Protein AF-A0A8T6IJP9-F1 (afdb_monomer_lite)

Foldseek 3Di:
DDDDDDCVPPDPDDPDDDPPPDDDDDDDDDPVLLVVLVVVQVVVVHDDSVVVVVVVVVVVVVVPQDPVNVVVVVVCVVVVVVVVVVVVVVPDDPPPPPDDD

Structure (mmCIF, N/CA/C/O backbone):
data_AF-A0A8T6IJP9-F1
#
_entry.id   AF-A0A8T6IJP9-F1
#
loop_
_atom_site.group_PDB
_atom_site.id
_atom_site.type_symbol
_atom_site.label_atom_id
_atom_site.label_alt_id
_atom_site.label_comp_id
_atom_site.label_asym_id
_atom_site.label_entity_id
_atom_site.label_seq_id
_atom_site.pdbx_PDB_ins_code
_atom_site.Cartn_x
_atom_site.Cartn_y
_atom_site.Cartn_z
_atom_site.occupancy
_atom_site.B_iso_or_equiv
_atom_site.auth_seq_id
_atom_site.auth_comp_id
_atom_site.auth_asym_id
_atom_site.auth_atom_id
_atom_site.pdbx_PDB_model_num
ATOM 1 N N . MET A 1 1 ? 38.246 6.616 -22.377 1.00 46.34 1 MET A N 1
ATOM 2 C CA . MET A 1 1 ? 37.574 6.134 -21.148 1.00 46.34 1 MET A CA 1
ATOM 3 C C . MET A 1 1 ? 38.531 5.176 -20.449 1.00 46.34 1 MET A C 1
ATOM 5 O O . MET A 1 1 ? 39.086 4.333 -21.138 1.00 46.34 1 MET A O 1
ATOM 9 N N . LYS A 1 2 ? 38.835 5.368 -19.156 1.00 45.66 2 LYS A N 1
ATOM 10 C CA . LYS A 1 2 ? 39.794 4.517 -18.420 1.00 45.66 2 LYS A CA 1
ATOM 11 C C . LYS A 1 2 ? 39.118 3.219 -17.966 1.00 45.66 2 LYS A C 1
ATOM 13 O O . LYS A 1 2 ? 37.948 3.252 -17.602 1.00 45.66 2 LYS A O 1
ATOM 18 N N . ALA A 1 3 ? 39.864 2.118 -18.037 1.00 55.53 3 ALA A N 1
ATOM 19 C CA . ALA A 1 3 ? 39.326 0.762 -18.047 1.00 55.53 3 ALA A CA 1
ATOM 20 C C . ALA A 1 3 ? 39.033 0.153 -16.669 1.00 55.53 3 ALA A C 1
ATOM 22 O O . ALA A 1 3 ? 38.272 -0.801 -16.621 1.00 55.53 3 ALA A O 1
ATOM 23 N N . GLU A 1 4 ? 39.565 0.660 -15.554 1.00 51.53 4 GLU A N 1
ATOM 24 C CA . GLU A 1 4 ? 39.399 -0.028 -14.265 1.00 51.53 4 GLU A CA 1
ATOM 25 C C . GLU A 1 4 ? 39.313 0.973 -13.106 1.00 51.53 4 GLU A C 1
ATOM 27 O O . GLU A 1 4 ? 40.139 1.880 -12.983 1.00 51.53 4 GLU A O 1
ATOM 32 N N . TYR A 1 5 ? 38.272 0.828 -12.280 1.00 56.53 5 TYR A N 1
ATOM 33 C CA . TYR A 1 5 ? 38.074 1.570 -11.035 1.00 56.53 5 TYR A CA 1
ATOM 34 C C . TYR A 1 5 ? 38.301 0.599 -9.871 1.00 56.53 5 TYR A C 1
ATOM 36 O O . TYR A 1 5 ? 37.629 -0.429 -9.785 1.00 56.53 5 TYR A O 1
ATOM 44 N N . ASP A 1 6 ? 39.249 0.916 -8.990 1.00 51.97 6 ASP A N 1
ATOM 45 C CA . ASP A 1 6 ? 39.527 0.127 -7.790 1.00 51.97 6 ASP A CA 1
ATOM 46 C C . ASP A 1 6 ? 38.458 0.403 -6.718 1.00 51.97 6 ASP A C 1
ATOM 48 O O . ASP A 1 6 ? 38.369 1.499 -6.159 1.00 51.97 6 ASP A O 1
ATOM 52 N N . PHE A 1 7 ? 37.627 -0.605 -6.447 1.00 56.91 7 PHE A N 1
ATOM 53 C CA . PHE A 1 7 ? 36.559 -0.570 -5.445 1.00 56.91 7 PHE A CA 1
ATOM 54 C C . PHE A 1 7 ? 36.967 -1.194 -4.099 1.00 56.91 7 PHE A C 1
ATOM 56 O O . PHE A 1 7 ? 36.100 -1.444 -3.260 1.00 56.91 7 PHE A O 1
ATOM 63 N N . SER A 1 8 ? 38.263 -1.417 -3.853 1.00 60.12 8 SER A N 1
ATOM 64 C CA . SER A 1 8 ? 38.785 -2.062 -2.635 1.00 60.12 8 SER A CA 1
ATOM 65 C C . SER A 1 8 ? 38.397 -1.370 -1.317 1.00 60.12 8 SER A C 1
ATOM 67 O O . SER A 1 8 ? 38.447 -1.997 -0.260 1.00 60.12 8 SER A O 1
ATOM 69 N N . LYS A 1 9 ? 37.960 -0.102 -1.361 1.00 54.78 9 LYS A N 1
ATOM 70 C CA . LYS A 1 9 ? 37.529 0.693 -0.192 1.00 54.78 9 LYS A CA 1
ATOM 71 C C . LYS A 1 9 ? 36.066 1.155 -0.233 1.00 54.78 9 LYS A C 1
ATOM 73 O O . LYS A 1 9 ? 35.674 2.026 0.542 1.00 54.78 9 LYS A O 1
ATOM 78 N N . ALA A 1 10 ? 35.246 0.614 -1.134 1.00 48.69 10 ALA A N 1
ATOM 79 C CA . ALA A 1 10 ? 33.846 1.015 -1.243 1.00 48.69 10 ALA A CA 1
ATOM 80 C C . ALA A 1 10 ? 32.982 0.339 -0.158 1.00 48.69 10 ALA A C 1
ATOM 82 O O . ALA A 1 10 ? 32.630 -0.837 -0.258 1.00 48.69 10 ALA A O 1
ATOM 83 N N . THR A 1 11 ? 32.590 1.092 0.871 1.00 54.00 11 THR A N 1
ATOM 84 C CA . THR A 1 11 ? 31.614 0.638 1.874 1.00 54.00 11 THR A CA 1
ATOM 85 C C . THR A 1 11 ? 30.224 0.533 1.242 1.00 54.00 11 THR A C 1
ATOM 87 O O . THR A 1 11 ? 29.595 1.541 0.921 1.00 54.00 11 THR A O 1
ATOM 90 N N . ARG A 1 12 ? 29.708 -0.693 1.081 1.00 48.88 12 ARG A N 1
ATOM 91 C CA . ARG A 1 12 ? 28.324 -0.959 0.648 1.00 48.88 12 ARG A CA 1
ATOM 92 C C . ARG A 1 12 ? 27.340 -0.673 1.790 1.00 48.88 12 ARG A C 1
ATOM 94 O O . ARG A 1 12 ? 26.841 -1.587 2.436 1.00 48.88 12 ARG A O 1
ATOM 101 N N . GLY A 1 13 ? 27.075 0.606 2.046 1.00 58.75 13 GLY A N 1
ATOM 102 C CA . GLY A 1 13 ? 26.013 1.072 2.941 1.00 58.75 13 GLY A CA 1
ATOM 103 C C . GLY A 1 13 ? 24.801 1.598 2.155 1.00 58.75 13 GLY A C 1
ATOM 104 O O . GLY A 1 13 ? 24.982 2.134 1.061 1.00 58.75 13 GLY A O 1
ATOM 105 N N . PRO A 1 14 ? 23.558 1.475 2.661 1.00 49.03 14 PRO A N 1
ATOM 106 C CA . PRO A 1 14 ? 22.395 2.099 2.033 1.00 49.03 14 PRO A CA 1
ATOM 107 C C . PRO A 1 14 ? 22.558 3.627 2.044 1.00 49.03 14 PRO A C 1
ATOM 109 O O . PRO A 1 14 ? 22.575 4.241 3.105 1.00 49.03 14 PRO A O 1
ATOM 112 N N . ILE A 1 15 ? 2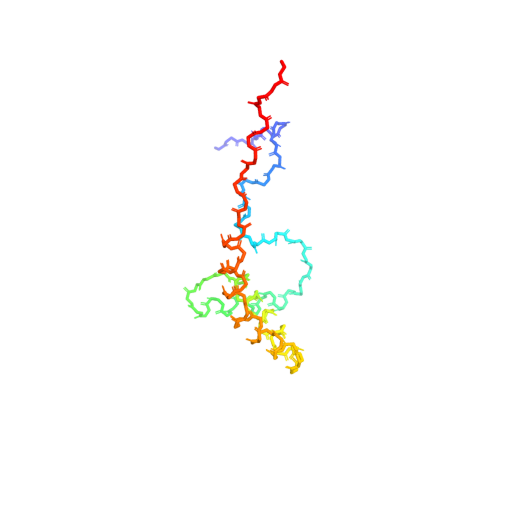2.666 4.241 0.864 1.00 54.69 15 ILE A N 1
ATOM 113 C CA . ILE A 1 15 ? 22.907 5.689 0.703 1.00 54.69 15 ILE A CA 1
ATOM 114 C C . ILE A 1 15 ? 21.651 6.521 1.052 1.00 54.69 15 ILE A C 1
ATOM 116 O O . ILE A 1 15 ? 21.728 7.728 1.253 1.00 54.69 15 ILE A O 1
ATOM 120 N N . LEU A 1 16 ? 20.483 5.887 1.192 1.00 52.91 16 LEU A N 1
ATOM 121 C CA . LEU A 1 16 ? 19.215 6.558 1.477 1.00 52.91 16 LEU A CA 1
ATOM 122 C C . LEU A 1 16 ? 18.591 5.989 2.750 1.00 52.91 16 LEU A C 1
ATOM 124 O O . LEU A 1 16 ? 18.222 4.814 2.807 1.00 52.91 16 LEU A O 1
ATOM 128 N N . ARG A 1 17 ? 18.457 6.844 3.771 1.00 54.78 17 ARG A N 1
ATOM 129 C CA . ARG A 1 17 ? 17.604 6.575 4.932 1.00 54.78 17 ARG A 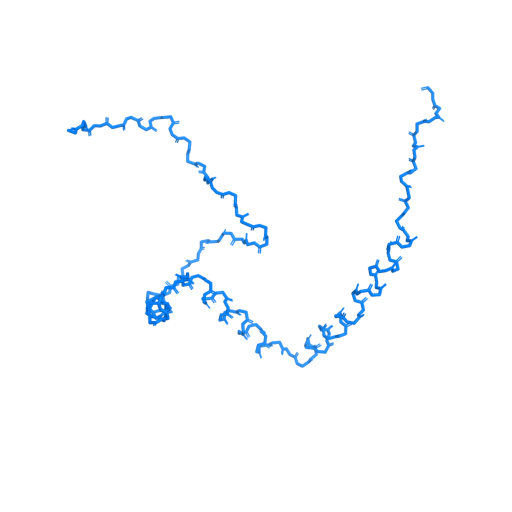CA 1
ATOM 130 C C . ARG A 1 17 ? 16.182 6.364 4.418 1.00 54.78 17 ARG A C 1
ATOM 132 O O . ARG A 1 17 ? 15.662 7.205 3.685 1.00 54.78 17 ARG A O 1
ATOM 139 N N . THR A 1 18 ? 15.567 5.237 4.764 1.00 57.72 18 THR A N 1
ATOM 140 C CA . THR A 1 18 ? 14.174 4.980 4.396 1.00 57.72 18 THR A CA 1
ATOM 141 C C . THR A 1 18 ? 13.291 6.086 4.993 1.00 57.72 18 THR A C 1
ATOM 143 O O . THR A 1 18 ? 13.496 6.436 6.158 1.00 57.72 18 THR A O 1
ATOM 146 N N . PRO A 1 19 ? 12.335 6.660 4.237 1.00 61.06 19 PRO A N 1
ATOM 147 C CA . PRO A 1 19 ? 11.392 7.633 4.781 1.00 61.06 19 PRO A CA 1
ATOM 148 C C . PRO A 1 19 ? 10.692 7.064 6.020 1.00 61.06 19 PRO A C 1
ATOM 150 O O . PRO A 1 19 ? 10.369 5.872 6.040 1.00 61.06 19 PRO A O 1
ATOM 153 N N . ALA A 1 20 ? 10.450 7.899 7.033 1.00 59.31 20 ALA A N 1
ATOM 154 C CA . ALA A 1 20 ? 9.770 7.482 8.257 1.00 59.31 20 ALA A CA 1
ATOM 155 C C . ALA A 1 20 ? 8.462 6.729 7.929 1.00 59.31 20 ALA A C 1
ATOM 157 O O . ALA A 1 20 ? 7.676 7.170 7.091 1.00 59.31 20 ALA A O 1
ATOM 158 N N . GLY A 1 21 ? 8.258 5.563 8.551 1.00 68.00 21 GLY A N 1
ATOM 159 C CA . GLY A 1 21 ? 7.063 4.730 8.357 1.00 68.00 21 GLY A CA 1
ATOM 160 C C . GLY A 1 21 ? 7.087 3.775 7.154 1.00 68.00 21 GLY A C 1
ATOM 161 O O . GLY A 1 21 ? 6.104 3.073 6.932 1.00 68.00 21 GLY A O 1
ATOM 162 N N . LYS A 1 22 ? 8.180 3.704 6.382 1.00 72.50 22 LYS A N 1
ATOM 163 C CA . LYS A 1 22 ? 8.369 2.682 5.339 1.00 72.50 22 LYS A CA 1
ATOM 164 C C . LYS A 1 22 ? 9.489 1.728 5.745 1.00 72.50 22 LYS A C 1
ATOM 166 O O . LYS A 1 22 ? 10.578 2.163 6.104 1.00 72.50 22 LYS A O 1
ATOM 171 N N . THR A 1 23 ? 9.242 0.426 5.645 1.00 77.12 23 THR A N 1
ATOM 172 C CA . THR A 1 23 ? 10.257 -0.605 5.898 1.00 77.12 23 THR A CA 1
ATOM 173 C C . THR A 1 23 ? 10.729 -1.169 4.566 1.00 77.12 23 THR A C 1
ATOM 175 O O . THR A 1 23 ? 9.922 -1.641 3.767 1.00 77.12 23 THR A O 1
ATOM 178 N N . ARG A 1 24 ? 12.040 -1.117 4.302 1.00 79.44 24 ARG A N 1
ATOM 179 C CA . ARG A 1 24 ? 12.620 -1.769 3.122 1.00 79.44 24 ARG A CA 1
ATOM 180 C C . ARG A 1 24 ? 12.724 -3.265 3.398 1.00 79.44 24 ARG A C 1
ATOM 182 O O . ARG A 1 24 ? 13.482 -3.665 4.275 1.00 79.44 24 ARG A O 1
ATOM 189 N N . ILE A 1 25 ? 11.996 -4.061 2.627 1.00 79.44 25 ILE A N 1
ATOM 190 C CA . ILE A 1 25 ? 11.999 -5.523 2.707 1.00 79.44 25 ILE A CA 1
ATOM 191 C C . ILE A 1 25 ? 12.439 -6.122 1.372 1.00 79.44 25 ILE A C 1
ATOM 193 O O . ILE A 1 25 ? 12.247 -5.511 0.320 1.00 79.44 25 ILE A O 1
ATOM 197 N N . THR A 1 26 ? 13.015 -7.320 1.419 1.00 83.19 26 THR A N 1
ATOM 198 C CA . THR A 1 26 ? 13.287 -8.131 0.228 1.00 83.19 26 THR A CA 1
ATOM 199 C C . THR A 1 26 ? 12.228 -9.221 0.165 1.00 83.19 26 THR A C 1
ATOM 201 O O . THR A 1 26 ? 12.207 -10.102 1.019 1.00 83.19 26 THR A O 1
ATOM 204 N N . ILE A 1 27 ? 11.343 -9.147 -0.826 1.00 85.25 27 ILE A N 1
ATOM 205 C CA . ILE A 1 27 ? 10.272 -10.122 -1.063 1.00 85.25 27 ILE A CA 1
ATOM 206 C C . ILE A 1 27 ? 10.370 -10.638 -2.496 1.00 85.25 27 ILE A C 1
ATOM 208 O O . ILE A 1 27 ? 10.781 -9.897 -3.390 1.00 85.25 27 ILE A O 1
ATOM 212 N N . ARG A 1 28 ? 10.017 -11.907 -2.714 1.00 86.81 28 ARG A N 1
ATOM 213 C CA . ARG A 1 28 ? 9.834 -12.458 -4.062 1.00 86.81 28 ARG A CA 1
ATOM 214 C C . ARG A 1 28 ? 8.3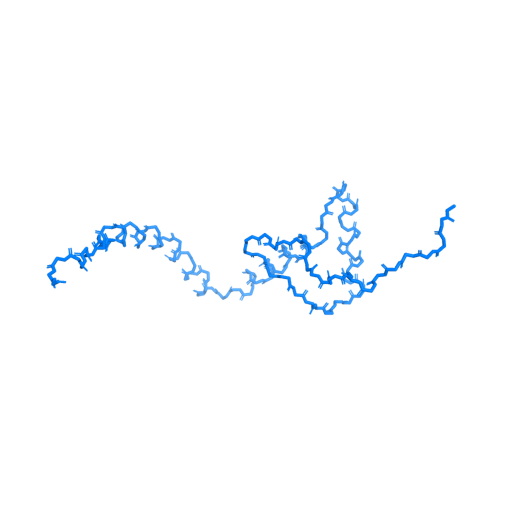89 -12.201 -4.478 1.00 86.81 28 ARG A C 1
ATOM 216 O O . ARG A 1 28 ? 7.485 -12.463 -3.691 1.00 86.81 28 ARG A O 1
ATOM 223 N N . ILE A 1 29 ? 8.204 -11.657 -5.671 1.00 89.69 29 ILE A N 1
ATOM 224 C CA . ILE A 1 29 ? 6.908 -11.383 -6.295 1.00 89.69 29 ILE A CA 1
ATOM 225 C C . ILE A 1 29 ? 6.992 -11.958 -7.700 1.00 89.69 29 ILE A C 1
ATOM 227 O O . ILE A 1 29 ? 8.063 -11.888 -8.307 1.00 89.69 29 ILE A O 1
ATOM 231 N N . ASP A 1 30 ? 5.897 -12.538 -8.175 1.00 92.19 30 ASP A N 1
ATOM 232 C CA . ASP A 1 30 ? 5.835 -13.104 -9.514 1.00 92.19 30 ASP A CA 1
ATOM 233 C C . ASP A 1 30 ? 5.999 -12.009 -10.579 1.00 92.19 30 ASP A C 1
ATOM 235 O O . ASP A 1 30 ? 5.571 -10.858 -10.409 1.00 92.19 30 ASP A O 1
ATOM 239 N N . ASP A 1 31 ? 6.678 -12.361 -11.670 1.00 91.44 31 ASP A N 1
ATOM 240 C CA . ASP A 1 31 ? 7.048 -11.401 -12.713 1.00 91.44 31 ASP A CA 1
ATOM 241 C C . ASP A 1 31 ? 5.809 -10.822 -13.418 1.00 91.44 31 ASP A C 1
ATOM 243 O O . ASP A 1 31 ? 5.785 -9.637 -13.754 1.00 91.44 31 ASP A O 1
ATOM 247 N N . ASP A 1 32 ? 4.748 -11.616 -13.566 1.00 93.56 32 ASP A N 1
ATOM 248 C CA . ASP A 1 32 ? 3.478 -11.209 -14.172 1.00 93.56 32 ASP A CA 1
ATOM 249 C C . ASP A 1 32 ? 2.749 -10.139 -13.344 1.00 93.56 32 ASP A C 1
ATOM 251 O O . ASP A 1 32 ? 2.263 -9.145 -13.893 1.00 93.56 32 ASP A O 1
ATOM 255 N N . VAL A 1 33 ? 2.735 -10.281 -12.017 1.00 90.50 33 VAL A N 1
ATOM 256 C CA . VAL A 1 33 ? 2.187 -9.289 -11.085 1.00 90.50 33 VAL A CA 1
ATOM 257 C C . VAL A 1 33 ? 2.972 -7.985 -11.192 1.00 90.50 33 VAL A C 1
ATOM 259 O O . VAL A 1 33 ? 2.389 -6.899 -11.291 1.00 90.50 33 VAL A O 1
ATOM 262 N N . LEU A 1 34 ? 4.304 -8.072 -11.200 1.00 89.94 34 LEU A N 1
ATOM 263 C CA . LEU A 1 34 ? 5.165 -6.899 -11.305 1.00 89.94 34 LEU A CA 1
ATOM 264 C C . LEU A 1 34 ? 4.952 -6.161 -12.633 1.00 89.94 34 LEU A C 1
ATOM 266 O O . LEU A 1 34 ? 4.864 -4.928 -12.654 1.00 89.94 34 LEU A O 1
ATOM 270 N N . ASP A 1 35 ? 4.844 -6.904 -13.730 1.00 92.19 35 ASP A N 1
ATOM 271 C CA . ASP A 1 35 ? 4.622 -6.350 -15.060 1.00 92.19 35 ASP A CA 1
ATOM 272 C C . ASP A 1 35 ? 3.229 -5.738 -15.210 1.00 92.19 35 ASP A C 1
ATOM 274 O O . ASP A 1 35 ? 3.103 -4.655 -15.793 1.00 92.19 35 ASP A O 1
ATOM 278 N N . TRP A 1 36 ? 2.206 -6.327 -14.588 1.00 92.62 36 TRP A N 1
ATOM 279 C CA . TRP A 1 36 ? 0.871 -5.738 -14.527 1.00 92.62 36 TRP A CA 1
ATOM 280 C C . TRP A 1 36 ? 0.886 -4.365 -13.839 1.00 92.62 36 TRP A C 1
ATOM 282 O O . TRP A 1 36 ? 0.410 -3.377 -14.407 1.00 92.62 36 TRP A O 1
ATOM 292 N N . PHE A 1 37 ? 1.508 -4.247 -12.658 1.00 91.06 37 PHE A N 1
ATOM 293 C CA . PHE A 1 37 ? 1.608 -2.958 -11.959 1.00 91.06 37 PHE A CA 1
ATOM 294 C C . PHE A 1 37 ? 2.452 -1.937 -12.732 1.00 91.06 37 PHE A C 1
ATOM 296 O O . PHE A 1 37 ? 2.141 -0.743 -12.728 1.00 91.06 37 PHE A O 1
ATOM 303 N N . ARG A 1 38 ? 3.506 -2.374 -13.431 1.00 89.31 38 ARG A N 1
ATOM 304 C CA . ARG A 1 38 ? 4.299 -1.494 -14.305 1.00 89.31 38 ARG A CA 1
ATOM 305 C C . ARG A 1 38 ? 3.478 -0.972 -15.480 1.00 89.31 38 ARG A C 1
ATOM 307 O O . ARG A 1 38 ? 3.594 0.209 -15.806 1.00 89.31 38 ARG A O 1
ATOM 314 N N . ALA A 1 39 ? 2.658 -1.818 -16.103 1.00 90.56 39 ALA A N 1
ATOM 315 C CA . ALA A 1 39 ? 1.782 -1.420 -17.200 1.00 90.56 39 ALA A CA 1
ATOM 316 C C . ALA A 1 39 ? 0.752 -0.374 -16.745 1.00 90.56 39 ALA A C 1
ATOM 318 O O . ALA A 1 39 ? 0.590 0.644 -17.416 1.00 90.56 39 ALA A O 1
ATOM 319 N N . GLN A 1 40 ? 0.149 -0.564 -15.567 1.00 88.25 40 GLN A N 1
ATOM 320 C CA . GLN A 1 40 ? -0.789 0.392 -14.959 1.00 88.25 40 GLN A CA 1
ATOM 321 C C . GLN A 1 40 ? -0.158 1.778 -14.757 1.00 88.25 40 GLN A C 1
ATOM 323 O O . GLN A 1 40 ? -0.727 2.794 -15.150 1.00 88.25 40 GLN A O 1
ATOM 328 N N . VAL A 1 41 ? 1.059 1.835 -14.207 1.00 88.81 41 VAL A N 1
ATOM 329 C CA . VAL A 1 41 ? 1.782 3.106 -14.012 1.00 88.81 41 VAL A CA 1
ATOM 330 C C . VAL A 1 41 ? 2.137 3.777 -15.337 1.00 88.81 41 VAL A C 1
ATOM 332 O O . VAL A 1 41 ? 2.048 4.999 -15.456 1.00 88.81 41 VAL A O 1
ATOM 335 N N . ARG A 1 42 ? 2.557 2.994 -16.338 1.00 85.50 42 ARG A N 1
ATOM 336 C CA . ARG A 1 42 ? 2.862 3.521 -17.676 1.00 85.50 42 ARG A CA 1
ATOM 337 C C . ARG A 1 42 ? 1.617 4.116 -18.329 1.00 85.50 42 ARG A C 1
ATOM 339 O O . ARG A 1 42 ? 1.709 5.197 -18.901 1.00 85.50 42 ARG A O 1
ATOM 346 N N . ALA A 1 43 ? 0.471 3.448 -18.201 1.00 81.56 43 ALA A N 1
ATOM 347 C CA . ALA A 1 43 ? -0.808 3.933 -18.712 1.00 81.56 43 ALA A CA 1
ATOM 348 C C . ALA A 1 43 ? -1.271 5.220 -18.006 1.00 81.56 43 ALA A C 1
ATOM 350 O O . ALA A 1 43 ? -1.801 6.116 -18.655 1.00 81.56 43 ALA A O 1
ATOM 351 N N . ALA A 1 44 ? -1.013 5.346 -16.701 1.00 78.00 44 ALA A N 1
ATOM 352 C CA . ALA A 1 44 ? -1.356 6.525 -15.904 1.00 78.00 44 ALA A CA 1
ATOM 353 C C . ALA A 1 44 ? -0.419 7.738 -16.113 1.00 78.00 44 ALA A C 1
ATOM 355 O O . ALA A 1 44 ? -0.573 8.751 -15.434 1.00 78.00 44 ALA A O 1
ATOM 356 N N . GLY A 1 45 ? 0.547 7.663 -17.038 1.00 75.00 45 GLY A N 1
ATOM 357 C CA . GLY A 1 45 ? 1.449 8.779 -17.349 1.00 75.00 45 GLY A CA 1
ATOM 358 C C . GLY A 1 45 ? 2.637 8.929 -16.394 1.00 75.00 45 GLY A C 1
ATOM 359 O O . GLY A 1 45 ? 3.283 9.975 -16.381 1.00 75.00 45 GLY A O 1
ATOM 360 N N . GLY A 1 46 ? 2.958 7.889 -15.617 1.00 72.81 46 GLY A N 1
ATOM 361 C CA . GLY A 1 46 ? 4.096 7.868 -14.697 1.00 72.81 46 GLY A CA 1
ATOM 362 C C . GLY A 1 46 ? 3.703 7.621 -13.240 1.00 72.81 46 GLY A C 1
ATOM 363 O O . GLY A 1 46 ? 2.536 7.649 -12.861 1.00 72.81 46 GLY A O 1
ATOM 364 N N . GLY A 1 47 ? 4.701 7.318 -12.406 1.00 79.38 47 GLY A N 1
ATOM 365 C CA . GLY A 1 47 ? 4.512 6.978 -10.994 1.00 79.38 47 GLY A CA 1
ATOM 366 C C . GLY A 1 47 ? 5.438 5.859 -10.520 1.00 79.38 47 GLY A C 1
ATOM 367 O O . GLY A 1 47 ? 6.297 5.377 -11.257 1.00 79.38 47 GLY A O 1
ATOM 368 N N . SER A 1 48 ? 5.270 5.435 -9.267 1.00 85.12 48 SER A N 1
ATOM 369 C CA . SER A 1 48 ? 5.992 4.288 -8.709 1.00 85.12 48 SER A CA 1
ATOM 370 C C . SER A 1 48 ? 5.057 3.091 -8.603 1.00 85.12 48 SER A C 1
ATOM 372 O O . SER A 1 48 ? 4.060 3.144 -7.881 1.00 85.12 48 SER A O 1
ATOM 374 N N . TYR A 1 49 ? 5.403 1.989 -9.274 1.00 87.69 49 TYR A N 1
ATOM 375 C CA . TYR A 1 49 ? 4.657 0.728 -9.174 1.00 87.69 49 TYR A CA 1
ATOM 376 C C . TYR A 1 49 ? 4.616 0.221 -7.726 1.00 87.69 49 TYR A C 1
ATOM 378 O O . TYR A 1 49 ? 3.632 -0.379 -7.312 1.00 87.69 49 TYR A O 1
ATOM 386 N N . GLN A 1 50 ? 5.637 0.547 -6.921 1.00 85.62 50 GLN A N 1
ATOM 387 C CA . GLN A 1 50 ? 5.672 0.228 -5.493 1.00 85.62 50 GLN A CA 1
ATOM 388 C C . GLN A 1 50 ? 4.567 0.958 -4.721 1.00 85.62 50 GLN A C 1
ATOM 390 O O . GLN A 1 50 ? 4.009 0.402 -3.781 1.00 85.62 50 GLN A O 1
ATOM 395 N N . THR A 1 51 ? 4.229 2.192 -5.112 1.00 85.69 51 THR A N 1
ATOM 396 C CA . THR A 1 51 ? 3.129 2.945 -4.495 1.00 85.69 51 THR A CA 1
ATOM 397 C C . THR A 1 51 ? 1.783 2.301 -4.813 1.00 85.69 51 THR A C 1
ATOM 399 O O . THR A 1 51 ? 0.993 2.103 -3.894 1.00 85.69 51 THR A O 1
ATOM 402 N N . LEU A 1 52 ? 1.538 1.925 -6.076 1.00 87.12 52 LEU A N 1
ATOM 403 C CA . LEU A 1 52 ? 0.300 1.235 -6.461 1.00 87.12 52 LEU A CA 1
ATOM 404 C C . LEU A 1 52 ? 0.173 -0.128 -5.783 1.00 87.12 52 LEU A C 1
ATOM 406 O O . LEU A 1 52 ? -0.878 -0.446 -5.237 1.00 87.12 52 LEU A O 1
ATOM 410 N N . MET A 1 53 ? 1.256 -0.900 -5.762 1.00 89.56 53 MET A N 1
ATO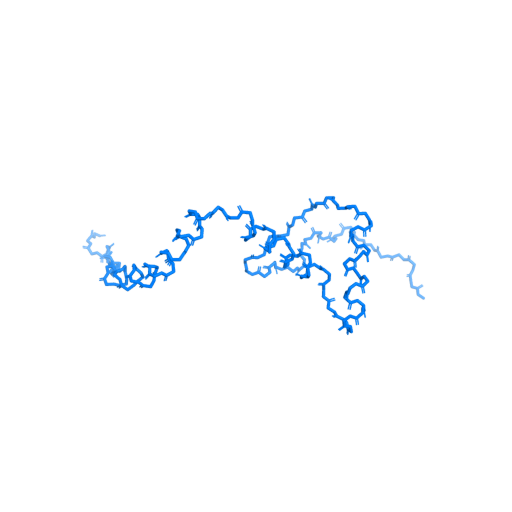M 411 C CA . MET A 1 53 ? 1.283 -2.202 -5.104 1.00 89.56 53 MET A CA 1
ATOM 412 C C . MET A 1 53 ? 0.992 -2.070 -3.603 1.00 89.56 53 MET A C 1
ATOM 414 O O . MET A 1 53 ? 0.153 -2.789 -3.072 1.00 89.56 53 MET A O 1
ATOM 418 N N . ASN A 1 54 ? 1.596 -1.091 -2.921 1.00 89.00 54 ASN A N 1
ATOM 419 C CA . ASN A 1 54 ? 1.298 -0.826 -1.511 1.00 89.00 54 ASN A CA 1
ATOM 420 C C . ASN A 1 54 ? -0.152 -0.372 -1.281 1.00 89.00 54 ASN A C 1
ATOM 422 O O . ASN A 1 54 ? -0.747 -0.746 -0.272 1.00 89.00 54 ASN A O 1
ATOM 426 N N . ALA A 1 55 ? -0.723 0.426 -2.186 1.00 87.00 55 ALA A N 1
ATOM 427 C CA . ALA A 1 55 ? -2.124 0.835 -2.102 1.00 87.00 55 ALA A CA 1
ATOM 428 C C . ALA A 1 55 ? -3.069 -0.368 -2.260 1.00 87.00 55 ALA A C 1
ATOM 430 O O . ALA A 1 55 ? -4.011 -0.506 -1.484 1.00 87.00 55 ALA A O 1
ATOM 431 N N . ALA A 1 56 ? -2.775 -1.276 -3.194 1.00 88.19 56 ALA A N 1
ATOM 432 C CA . ALA A 1 56 ? -3.532 -2.512 -3.379 1.00 88.19 56 ALA A CA 1
ATOM 433 C C . ALA A 1 56 ? -3.456 -3.425 -2.143 1.00 88.19 56 ALA A C 1
ATOM 435 O O . ALA A 1 56 ? -4.482 -3.922 -1.685 1.00 88.19 56 ALA A O 1
ATOM 436 N N . LEU A 1 57 ? -2.265 -3.589 -1.553 1.00 88.00 57 LEU A N 1
ATOM 437 C CA . LEU A 1 57 ? -2.088 -4.348 -0.309 1.00 88.00 57 LEU A CA 1
ATOM 438 C C . LEU A 1 57 ? -2.883 -3.735 0.850 1.00 88.00 57 LEU A C 1
ATOM 440 O O . LEU A 1 57 ? -3.528 -4.458 1.604 1.00 88.00 57 LEU A O 1
ATOM 444 N N . ARG A 1 58 ? -2.883 -2.403 0.972 1.00 85.50 58 ARG A N 1
ATOM 445 C CA . ARG A 1 58 ? -3.679 -1.696 1.982 1.00 85.50 58 ARG A CA 1
ATOM 446 C C . ARG A 1 58 ? -5.178 -1.920 1.779 1.00 85.50 58 ARG A C 1
ATOM 448 O O . ARG A 1 58 ? -5.857 -2.290 2.729 1.00 85.50 58 ARG A O 1
ATOM 455 N N . GLY A 1 59 ? -5.667 -1.778 0.547 1.00 83.25 59 GLY A N 1
ATOM 456 C CA . GLY A 1 59 ? -7.069 -2.041 0.218 1.00 83.25 59 GLY A CA 1
ATOM 457 C C . GLY A 1 59 ? -7.473 -3.493 0.489 1.00 83.25 59 GLY A C 1
ATOM 458 O O . GLY A 1 59 ? -8.566 -3.748 0.989 1.00 83.25 59 GLY A O 1
ATOM 459 N N . HIS A 1 60 ? -6.575 -4.452 0.244 1.00 81.81 60 HIS A N 1
ATOM 460 C CA . HIS A 1 60 ? -6.809 -5.846 0.607 1.00 81.81 60 HIS A CA 1
ATOM 461 C C . HIS A 1 60 ? -6.968 -6.014 2.123 1.00 81.81 60 HIS A C 1
ATOM 463 O O . HIS A 1 60 ? -7.953 -6.606 2.555 1.00 81.81 60 HIS A O 1
ATOM 469 N N . ILE A 1 61 ? -6.073 -5.436 2.931 1.00 81.44 61 ILE A N 1
ATOM 470 C CA . ILE A 1 61 ? -6.173 -5.467 4.401 1.00 81.44 61 ILE A CA 1
ATOM 471 C C . ILE A 1 61 ? -7.507 -4.864 4.869 1.00 81.44 61 ILE A C 1
ATOM 473 O O . ILE A 1 61 ? -8.211 -5.477 5.665 1.00 81.44 61 ILE A O 1
ATOM 477 N N . GLU A 1 62 ? -7.900 -3.707 4.335 1.00 79.56 62 GLU A N 1
ATOM 478 C CA . GLU A 1 62 ? -9.174 -3.049 4.668 1.00 79.56 62 GLU A CA 1
ATOM 479 C C . GLU A 1 62 ? -10.402 -3.878 4.249 1.00 79.56 62 GLU A C 1
ATOM 481 O O . GLU A 1 62 ? -11.436 -3.872 4.927 1.00 79.56 62 GLU A O 1
ATOM 486 N N . SER A 1 63 ? -10.298 -4.620 3.142 1.00 75.56 63 SER A N 1
ATOM 487 C CA . SER A 1 63 ? -11.350 -5.535 2.689 1.00 75.56 63 SER A CA 1
ATOM 488 C C . SER A 1 63 ? -11.474 -6.778 3.576 1.00 75.56 63 SER A C 1
ATOM 490 O O . SER A 1 63 ? -12.582 -7.275 3.762 1.00 75.56 63 SER A O 1
ATOM 492 N N . GLN A 1 64 ? -10.355 -7.245 4.140 1.00 72.94 64 GLN A N 1
ATOM 493 C CA . GLN A 1 64 ? -10.282 -8.412 5.024 1.00 72.94 64 GLN A CA 1
ATOM 494 C C . GLN A 1 64 ? -10.590 -8.068 6.486 1.00 72.94 64 GLN A C 1
ATOM 496 O O . GLN A 1 64 ? -10.907 -8.968 7.260 1.00 72.94 64 GLN A O 1
ATOM 501 N N . ALA A 1 65 ? -10.530 -6.785 6.862 1.00 70.62 65 ALA A N 1
ATOM 502 C CA . ALA A 1 65 ? -10.892 -6.336 8.197 1.00 70.62 65 ALA A CA 1
ATOM 503 C C . ALA A 1 65 ? -12.333 -6.759 8.513 1.00 70.62 65 ALA A C 1
ATOM 505 O O . ALA A 1 65 ? -13.296 -6.364 7.841 1.00 70.62 65 ALA A O 1
ATOM 506 N N . THR A 1 66 ? -12.469 -7.581 9.548 1.00 65.75 66 THR A N 1
ATOM 507 C CA . THR A 1 66 ? -13.758 -8.059 10.041 1.00 65.75 66 THR A CA 1
ATOM 508 C C . THR A 1 66 ? -14.635 -6.869 10.456 1.00 65.75 66 THR A C 1
ATOM 510 O O . THR A 1 66 ? -14.110 -5.813 10.825 1.00 65.75 66 THR A O 1
ATOM 513 N N . PRO A 1 67 ? -15.977 -6.997 10.459 1.00 63.44 67 PRO A N 1
ATOM 514 C CA . PRO A 1 67 ? -16.861 -5.920 10.917 1.00 63.44 67 PRO A CA 1
ATOM 515 C C . PRO A 1 67 ? -16.472 -5.377 12.302 1.00 63.44 67 PRO A C 1
ATOM 517 O O . PRO A 1 67 ? -16.455 -4.169 12.510 1.00 63.44 67 PRO A O 1
ATOM 520 N N . ARG A 1 68 ? -16.024 -6.260 13.206 1.00 59.84 68 ARG A N 1
ATOM 521 C CA . ARG A 1 68 ? -15.519 -5.900 14.541 1.00 59.84 68 ARG A CA 1
ATOM 522 C C . ARG A 1 68 ? -14.218 -5.102 14.524 1.00 59.84 68 ARG A C 1
ATOM 524 O O . ARG A 1 68 ? -14.012 -4.270 15.401 1.00 59.84 68 ARG A O 1
ATOM 531 N N . GLU A 1 69 ? -13.321 -5.357 13.579 1.00 65.69 69 GLU A N 1
ATOM 532 C CA . GLU A 1 69 ? -12.087 -4.576 13.431 1.00 65.69 69 GLU A CA 1
ATOM 533 C C . GLU A 1 69 ? -12.380 -3.192 12.858 1.00 65.69 69 GLU A C 1
ATOM 535 O O . GLU A 1 69 ? -11.805 -2.213 13.322 1.00 65.69 69 GLU A O 1
ATOM 540 N N . LYS A 1 70 ? -13.344 -3.090 11.936 1.00 65.62 70 LYS A N 1
ATOM 541 C CA . LYS A 1 70 ? -13.835 -1.799 11.429 1.00 65.62 70 LYS A CA 1
ATOM 542 C C . LYS A 1 70 ? -14.508 -0.976 12.529 1.00 65.62 70 LYS A C 1
ATOM 544 O O . LYS A 1 70 ? -14.229 0.212 12.654 1.00 65.62 70 LYS A O 1
ATOM 549 N N . GLU A 1 71 ? -15.335 -1.607 13.362 1.00 66.19 71 GLU A N 1
ATOM 550 C CA . GLU A 1 71 ? -15.947 -0.976 14.541 1.00 66.19 71 GLU A CA 1
ATOM 551 C C . GLU A 1 71 ? -14.898 -0.546 15.572 1.00 66.19 71 GLU A C 1
ATOM 553 O O . GLU A 1 71 ? -14.975 0.558 16.109 1.00 66.19 71 GLU A O 1
ATOM 558 N N . ARG A 1 72 ? -13.887 -1.388 15.828 1.00 70.12 72 ARG A N 1
ATOM 559 C CA . ARG A 1 72 ? -12.765 -1.047 16.710 1.00 70.12 72 ARG A CA 1
ATOM 560 C C . ARG A 1 72 ? -11.949 0.127 16.187 1.00 70.12 72 ARG A C 1
ATOM 562 O O . ARG A 1 72 ? -11.594 0.978 16.993 1.00 70.12 72 ARG A O 1
ATOM 569 N N . GLU A 1 73 ? -11.662 0.193 14.888 1.00 74.00 73 GLU A N 1
ATOM 570 C CA . GLU A 1 73 ? -10.931 1.325 14.305 1.00 74.00 73 GLU A CA 1
ATOM 571 C C . GLU A 1 73 ? -11.768 2.608 14.353 1.00 74.00 73 GLU A C 1
ATOM 573 O O . GLU A 1 73 ? -11.261 3.646 14.764 1.00 74.00 73 GLU A O 1
ATOM 578 N N . ALA A 1 74 ? -13.067 2.543 14.041 1.00 74.38 74 ALA A N 1
ATOM 579 C CA . ALA A 1 74 ? -13.969 3.692 14.161 1.00 74.38 74 ALA A CA 1
ATOM 580 C C . ALA A 1 74 ? -14.062 4.207 15.611 1.00 74.38 74 ALA A C 1
ATOM 582 O O . ALA A 1 74 ? -14.026 5.415 15.872 1.00 74.38 74 ALA A O 1
ATOM 583 N N . LEU A 1 75 ? -14.125 3.286 16.575 1.00 73.81 75 LEU A N 1
ATOM 584 C CA . LEU A 1 75 ? -14.086 3.619 17.994 1.00 73.81 75 LEU A CA 1
ATOM 585 C C . LEU A 1 75 ? -12.723 4.206 18.392 1.00 73.81 75 LEU A C 1
ATOM 587 O O . LEU A 1 75 ? -12.666 5.194 19.122 1.00 73.81 75 LEU A O 1
ATOM 591 N N . ALA A 1 76 ? -11.624 3.645 17.888 1.00 77.81 76 ALA A N 1
ATOM 592 C CA . ALA A 1 76 ? -10.278 4.134 18.155 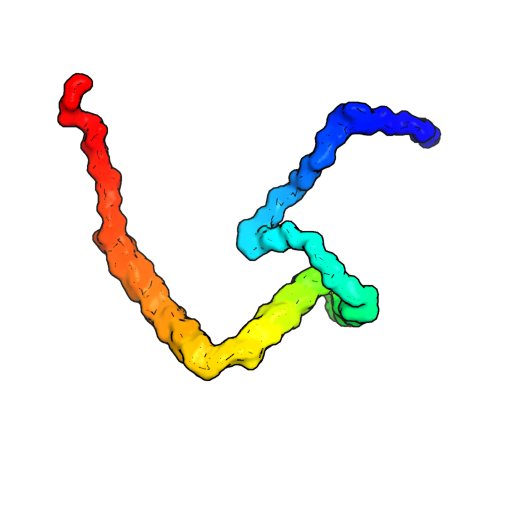1.00 77.81 76 ALA A CA 1
ATOM 593 C C . ALA A 1 76 ? -10.047 5.539 17.581 1.00 77.81 76 ALA A C 1
ATOM 595 O O . ALA A 1 76 ? -9.453 6.358 18.272 1.00 77.81 76 ALA A O 1
ATOM 596 N N . GLU A 1 77 ? -10.542 5.857 16.383 1.00 84.75 77 GLU A N 1
ATOM 597 C CA . GLU A 1 77 ? -10.501 7.214 15.811 1.00 84.75 77 GLU A CA 1
ATOM 598 C C . GLU A 1 77 ? -11.240 8.234 16.686 1.00 84.75 77 GLU A C 1
ATOM 600 O O . GLU A 1 77 ? -10.793 9.370 16.825 1.00 84.75 77 GLU A O 1
ATOM 605 N N . THR A 1 78 ? -12.317 7.820 17.355 1.00 83.25 78 THR A N 1
ATOM 606 C CA . THR A 1 78 ? -13.051 8.691 18.287 1.00 83.25 78 THR A CA 1
ATOM 607 C C . THR A 1 78 ? -12.301 8.874 19.609 1.00 83.25 78 THR A C 1
ATOM 609 O O . THR A 1 78 ? -12.225 9.977 20.146 1.00 83.25 78 THR A O 1
ATOM 612 N N . ILE A 1 79 ? -11.720 7.795 20.141 1.00 80.56 79 ILE A N 1
ATOM 613 C CA . ILE A 1 79 ? -11.083 7.793 21.466 1.00 80.56 79 ILE A CA 1
ATOM 614 C C . ILE A 1 79 ? -9.660 8.367 21.421 1.00 80.56 79 ILE A C 1
ATOM 616 O O . ILE A 1 79 ? -9.222 9.002 22.377 1.00 80.56 79 ILE A O 1
ATOM 620 N N . ARG A 1 80 ? -8.910 8.174 20.332 1.00 86.06 80 ARG A N 1
ATOM 621 C CA . ARG A 1 80 ? -7.491 8.561 20.219 1.00 86.06 80 ARG A CA 1
ATOM 622 C C . ARG A 1 80 ? -7.250 10.069 20.427 1.00 86.06 80 ARG A C 1
ATOM 624 O O . ARG A 1 80 ? -6.282 10.391 21.116 1.00 86.06 80 ARG A O 1
ATOM 631 N N . PRO A 1 81 ? -8.080 10.996 19.910 1.00 81.88 81 PRO A N 1
ATOM 632 C CA . PRO A 1 81 ? -7.978 12.421 20.225 1.00 81.88 81 PRO A CA 1
ATOM 633 C C . PRO A 1 81 ? -8.233 12.715 21.706 1.00 81.88 81 PRO A C 1
ATOM 635 O O . PRO A 1 81 ? -7.447 13.429 22.319 1.00 81.88 81 PRO A O 1
ATOM 638 N N . MET A 1 82 ? -9.268 12.106 22.293 1.00 83.56 82 MET A N 1
ATOM 639 C CA . MET A 1 82 ? -9.632 12.301 23.702 1.00 83.56 82 MET A CA 1
ATOM 640 C C . MET A 1 82 ? -8.533 11.790 24.638 1.00 83.56 82 MET A C 1
ATOM 642 O O . MET A 1 82 ? -8.128 12.476 25.568 1.00 83.56 82 MET A O 1
ATOM 646 N N . LEU A 1 83 ? -7.985 10.607 24.350 1.00 77.75 83 LEU A N 1
ATOM 647 C CA . LEU A 1 83 ? -6.889 10.026 25.118 1.00 77.75 83 LEU A CA 1
ATOM 648 C C . LEU A 1 83 ? -5.615 10.870 25.006 1.00 77.75 83 LEU A C 1
ATOM 650 O O . LEU A 1 83 ? -4.894 11.015 25.984 1.00 77.75 83 LEU A O 1
ATOM 654 N N . ARG A 1 84 ? -5.324 11.438 23.828 1.00 80.62 84 ARG A N 1
ATOM 655 C CA . ARG A 1 84 ? -4.195 12.366 23.657 1.00 80.62 84 ARG A CA 1
ATOM 656 C C . ARG A 1 84 ? -4.383 13.640 24.467 1.00 80.62 84 ARG A C 1
ATOM 658 O O . ARG A 1 84 ? -3.416 14.106 25.058 1.00 80.62 84 ARG A O 1
ATOM 665 N N . GLU A 1 85 ? -5.594 14.186 24.489 1.00 80.62 85 GLU A N 1
ATOM 666 C CA . GLU A 1 85 ? -5.920 15.363 25.290 1.00 80.62 85 GLU A CA 1
ATOM 667 C C . GLU A 1 85 ? -5.766 15.077 26.789 1.00 80.62 85 GLU A C 1
ATOM 669 O O . GLU A 1 85 ? -5.131 15.853 27.499 1.00 80.62 85 GLU A O 1
ATOM 674 N N . GLU A 1 86 ? -6.269 13.936 27.263 1.00 82.31 86 GLU A N 1
ATOM 675 C CA . GLU A 1 86 ? -6.120 13.523 28.660 1.00 82.31 86 GLU A CA 1
ATOM 676 C C . GLU A 1 86 ? -4.660 13.251 29.023 1.00 82.31 86 GLU A C 1
ATOM 678 O O . GLU A 1 86 ? -4.155 13.788 30.003 1.00 82.31 86 GLU A O 1
ATOM 683 N N . LEU A 1 87 ? -3.920 12.504 28.203 1.00 79.88 87 LEU A N 1
ATOM 684 C CA . LEU A 1 87 ? -2.500 12.251 28.454 1.00 79.88 87 LEU A CA 1
ATOM 685 C C . LEU A 1 87 ? -1.662 13.535 28.427 1.00 79.88 87 LEU A C 1
ATOM 687 O O . LEU A 1 87 ? -0.706 13.634 29.191 1.00 79.88 87 LEU A O 1
ATOM 691 N N . ALA A 1 88 ? -2.022 14.530 27.610 1.00 78.38 88 ALA A N 1
ATOM 692 C CA . ALA A 1 88 ? -1.355 15.832 27.600 1.00 78.38 88 ALA A CA 1
ATOM 693 C C . ALA A 1 88 ? -1.522 16.591 28.931 1.00 78.38 88 ALA A C 1
ATOM 695 O O . ALA A 1 88 ? -0.598 17.288 29.344 1.00 78.38 88 ALA A O 1
ATOM 696 N N . LYS A 1 89 ? -2.652 16.413 29.633 1.00 75.56 89 LYS A N 1
ATOM 697 C CA . LYS A 1 89 ? -2.889 16.980 30.978 1.00 75.56 89 LYS A CA 1
ATOM 698 C C . LYS A 1 89 ? -2.021 16.314 32.052 1.00 75.56 89 LYS A C 1
ATOM 700 O O . LYS A 1 89 ? -1.718 16.938 33.063 1.00 75.56 89 LYS A O 1
ATOM 705 N N . TYR A 1 90 ? -1.605 15.070 31.815 1.00 67.50 90 TYR A N 1
ATOM 706 C CA . TYR A 1 90 ? -0.787 14.265 32.725 1.00 67.50 90 TYR A CA 1
ATOM 707 C C . TYR A 1 90 ? 0.692 14.173 32.321 1.00 67.50 90 TYR A C 1
ATOM 709 O O . TYR A 1 90 ? 1.410 13.357 32.899 1.00 67.50 90 TYR A O 1
ATOM 717 N N . VAL A 1 91 ? 1.188 14.977 31.367 1.00 62.09 91 VAL A N 1
ATOM 718 C CA . VAL A 1 91 ? 2.639 15.078 31.125 1.00 62.09 91 VAL A CA 1
ATOM 719 C C . VAL A 1 91 ? 3.278 15.711 32.361 1.00 62.09 91 VAL A C 1
ATOM 721 O O . VAL A 1 91 ? 3.359 16.927 32.503 1.00 62.09 91 VAL A O 1
ATOM 724 N N . VAL A 1 92 ? 3.686 14.840 33.281 1.00 57.78 92 VAL A N 1
ATOM 725 C CA . VAL A 1 92 ? 4.473 15.147 34.468 1.00 57.78 92 VAL A CA 1
ATOM 726 C C . VAL A 1 92 ? 5.755 15.822 33.993 1.00 57.78 92 VAL A C 1
ATOM 728 O O . VAL A 1 92 ? 6.540 15.235 33.246 1.00 57.78 92 VAL A O 1
ATOM 731 N N . THR A 1 93 ? 5.945 17.076 34.398 1.00 57.59 93 THR A N 1
ATOM 732 C CA . THR A 1 93 ? 7.227 17.776 34.299 1.00 57.59 93 THR A CA 1
ATOM 733 C C . THR A 1 93 ? 8.326 16.892 34.886 1.00 57.59 93 THR A C 1
ATOM 735 O O . THR A 1 93 ? 8.089 16.304 35.946 1.00 57.59 93 THR A O 1
ATOM 738 N N . PRO A 1 94 ? 9.506 16.779 34.242 1.00 53.31 94 PRO A N 1
ATOM 739 C CA . PRO A 1 94 ? 10.616 16.030 34.813 1.00 53.31 94 PRO A CA 1
ATOM 740 C C . PRO A 1 94 ? 10.853 16.555 36.227 1.00 53.31 94 PRO A C 1
ATOM 742 O O . PRO A 1 94 ? 10.971 17.761 36.425 1.00 53.31 94 PRO A O 1
ATOM 745 N N . ILE A 1 95 ? 10.836 15.663 37.215 1.00 54.19 95 ILE A N 1
ATOM 746 C CA . ILE A 1 95 ? 11.271 16.009 38.562 1.00 54.19 95 ILE A CA 1
ATOM 747 C C . ILE A 1 95 ? 12.772 16.240 38.421 1.00 54.19 95 ILE A C 1
ATOM 749 O O . ILE A 1 95 ? 13.517 15.270 38.259 1.00 54.19 95 ILE A O 1
ATOM 753 N N . ASP A 1 96 ? 13.191 17.506 38.407 1.00 51.72 96 ASP A N 1
ATOM 754 C CA . ASP A 1 96 ? 14.590 17.899 38.549 1.00 51.72 96 ASP A CA 1
ATOM 755 C C . ASP A 1 96 ? 15.102 17.265 39.845 1.00 51.72 96 ASP A C 1
ATOM 757 O O . ASP A 1 96 ? 14.871 17.749 40.952 1.00 51.72 96 ASP A O 1
ATOM 761 N N . THR A 1 97 ? 15.727 16.102 39.700 1.00 54.31 97 THR A N 1
ATOM 762 C CA . THR A 1 97 ? 16.372 15.386 40.792 1.00 54.31 97 THR A CA 1
ATOM 763 C C . THR A 1 97 ? 17.832 15.800 40.770 1.00 54.31 97 THR A C 1
ATOM 765 O O . THR A 1 97 ? 18.685 14.998 40.435 1.00 54.31 97 THR A O 1
ATOM 768 N N . ASP A 1 98 ? 18.092 17.074 41.056 1.00 50.47 98 ASP A N 1
ATOM 769 C CA . ASP A 1 98 ? 19.429 17.601 41.338 1.00 50.47 98 ASP A CA 1
ATOM 770 C C . ASP A 1 98 ? 19.304 18.704 42.397 1.00 50.47 98 ASP A C 1
ATOM 772 O O . ASP A 1 98 ? 19.342 19.900 42.119 1.00 50.47 98 ASP A O 1
ATOM 776 N N . SER A 1 99 ? 19.097 18.278 43.643 1.00 49.09 99 SER A N 1
ATOM 777 C CA . SER A 1 99 ? 19.391 19.069 44.840 1.00 49.09 99 SER A CA 1
ATOM 778 C C . SER A 1 99 ? 19.440 18.142 46.055 1.00 49.09 99 SER A C 1
ATOM 780 O O . SER A 1 99 ? 18.486 18.082 46.822 1.00 49.09 99 SER A O 1
ATOM 782 N N . ASP A 1 100 ? 20.518 17.371 46.179 1.00 43.47 100 ASP A N 1
ATOM 783 C CA . ASP A 1 100 ? 21.291 17.251 47.428 1.00 43.47 100 ASP A CA 1
A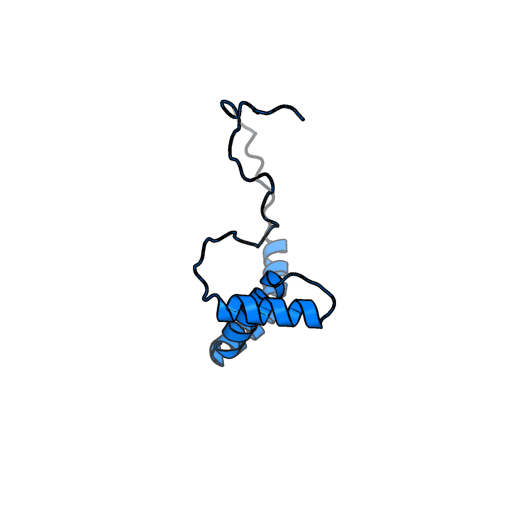TOM 784 C C . ASP A 1 100 ? 22.383 16.184 47.267 1.00 43.47 100 ASP A C 1
ATOM 786 O O . ASP A 1 100 ? 22.101 14.984 47.339 1.00 43.47 100 ASP A O 1
ATOM 790 N N . SER A 1 101 ? 23.629 16.633 47.069 1.00 42.44 101 SER A N 1
ATOM 791 C CA . SER A 1 101 ? 24.865 16.222 47.781 1.00 42.44 101 SER A CA 1
ATOM 792 C C . SER A 1 101 ? 26.113 16.610 46.991 1.00 42.44 101 SER A C 1
ATOM 794 O O . SER A 1 101 ? 26.281 16.104 45.860 1.00 42.44 101 SER A O 1
#

Sequence (101 aa):
MKAEYDFSKATRGPILRTPAGKTRITIRIDDDVLDWFRAQVRAAGGGSYQTLMNAALRGHIESQATPREKEREALAETIRPMLREELAKYVVTPIDTDSDS

pLDDT: mean 72.5, std 14.65, range [42.44, 93.56]

Secondary structure (DSSP, 8-state):
--S----TT-----SSPPPTT---------HHHHHHHHHHHHHTTS--HHHHHHHHHHHHHHHHS-HHHHHHHHHHHHHHHHHHHHHHHT-PPP-------

Radius of gyration: 24.51 Å; chains: 1; bounding box: 57×32×69 Å